Protein AF-A0AA90HWN6-F1 (afdb_monomer)

Sequence (75 aa):
NELLRTVKRLGRTIWKKWSGYHRRSLVETKMHCIKLLGDKLSARNFQSQVNEIHARMAVLNKFTDLGRPHTRVVT

Structure (mmCIF, N/CA/C/O backbone):
data_AF-A0AA90HWN6-F1
#
_entry.id   AF-A0AA90HWN6-F1
#
loop_
_atom_site.group_PDB
_atom_site.id
_atom_site.type_symbol
_atom_site.label_atom_id
_atom_site.label_alt_id
_atom_site.label_comp_id
_atom_site.label_asym_id
_atom_site.label_entity_id
_atom_site.label_seq_id
_atom_site.pdbx_PDB_ins_code
_atom_site.Cartn_x
_atom_site.Cartn_y
_atom_site.Cartn_z
_atom_site.occupancy
_atom_site.B_iso_or_equiv
_atom_site.auth_seq_id
_atom_site.auth_comp_id
_atom_site.auth_asym_id
_atom_site.auth_atom_id
_atom_site.pdbx_PDB_model_num
ATOM 1 N N . ASN A 1 1 ? 25.684 -14.565 0.442 1.00 75.31 1 ASN A N 1
ATOM 2 C CA . ASN A 1 1 ? 24.404 -14.187 -0.193 1.00 75.31 1 ASN A CA 1
ATOM 3 C C . ASN A 1 1 ? 24.086 -15.183 -1.309 1.00 75.31 1 ASN A C 1
ATOM 5 O O . ASN A 1 1 ? 24.683 -15.115 -2.379 1.00 75.31 1 ASN A O 1
ATOM 9 N N . GLU A 1 2 ? 23.228 -16.162 -1.026 1.00 81.25 2 GLU A N 1
ATOM 10 C CA . GLU A 1 2 ? 22.864 -17.257 -1.944 1.00 81.25 2 GLU A CA 1
ATOM 11 C C . GLU A 1 2 ? 22.186 -16.752 -3.226 1.00 81.25 2 GLU A C 1
ATOM 13 O O . GLU A 1 2 ? 22.447 -17.243 -4.320 1.00 81.25 2 GLU A O 1
ATOM 18 N N . LEU A 1 3 ? 21.418 -15.670 -3.108 1.00 81.88 3 LEU A N 1
ATOM 19 C CA . LEU A 1 3 ? 20.699 -15.027 -4.202 1.00 81.88 3 LEU A CA 1
ATOM 20 C C . LEU A 1 3 ? 21.664 -14.505 -5.284 1.00 81.88 3 LEU A C 1
ATOM 22 O O . LEU A 1 3 ? 21.478 -14.770 -6.470 1.00 81.88 3 LEU A O 1
ATOM 26 N N . LEU A 1 4 ? 22.763 -13.860 -4.873 1.00 86.00 4 LEU A N 1
ATOM 27 C CA . LEU A 1 4 ? 23.814 -13.394 -5.789 1.00 86.00 4 LEU A CA 1
ATOM 28 C C . LEU A 1 4 ? 24.564 -14.551 -6.465 1.00 86.00 4 LEU A C 1
ATOM 30 O O . LEU A 1 4 ? 24.941 -14.436 -7.631 1.00 86.00 4 LEU A O 1
ATOM 34 N N . ARG A 1 5 ? 24.758 -15.674 -5.760 1.00 87.75 5 ARG A N 1
ATOM 35 C CA . ARG A 1 5 ? 25.388 -16.881 -6.326 1.00 87.75 5 ARG A CA 1
ATOM 36 C C . ARG A 1 5 ? 24.497 -17.510 -7.400 1.00 87.75 5 ARG A C 1
ATOM 38 O O . ARG A 1 5 ? 24.976 -17.828 -8.485 1.00 87.75 5 ARG A O 1
ATOM 45 N N . THR A 1 6 ? 23.196 -17.606 -7.141 1.00 85.38 6 THR A N 1
ATOM 46 C CA . THR A 1 6 ? 22.213 -18.158 -8.083 1.00 85.38 6 THR A CA 1
ATOM 47 C C . THR A 1 6 ? 22.029 -17.268 -9.311 1.00 85.38 6 THR A C 1
ATOM 49 O O . THR A 1 6 ? 21.983 -17.780 -10.428 1.00 85.38 6 THR A O 1
ATOM 52 N N . VAL A 1 7 ? 22.004 -15.940 -9.139 1.00 89.62 7 VAL A N 1
ATOM 53 C CA . VAL A 1 7 ? 21.946 -14.986 -10.262 1.00 89.62 7 VAL A CA 1
ATOM 54 C C . VAL A 1 7 ? 23.209 -15.052 -11.124 1.00 89.62 7 VAL A C 1
ATOM 56 O O . VAL A 1 7 ? 23.083 -15.039 -12.346 1.00 89.62 7 VAL A O 1
ATOM 59 N N . LYS A 1 8 ? 24.406 -15.174 -10.526 1.00 91.50 8 LYS A N 1
ATOM 60 C CA . LYS A 1 8 ? 25.658 -15.363 -11.285 1.00 91.50 8 LYS A CA 1
ATOM 61 C C . LYS A 1 8 ? 25.664 -16.661 -12.100 1.00 91.50 8 LYS A C 1
ATOM 63 O O . LYS A 1 8 ? 26.189 -16.661 -13.203 1.00 91.50 8 LYS A O 1
ATOM 68 N N . ARG A 1 9 ? 25.088 -17.745 -11.569 1.00 88.31 9 ARG A N 1
ATOM 69 C CA . ARG A 1 9 ? 25.081 -19.068 -12.218 1.00 88.31 9 ARG A CA 1
ATOM 70 C C . ARG A 1 9 ? 24.010 -19.223 -13.301 1.00 88.31 9 ARG A C 1
ATOM 72 O O . ARG A 1 9 ? 24.279 -19.823 -14.329 1.00 88.31 9 ARG A O 1
ATOM 79 N N . LEU A 1 10 ? 22.792 -18.742 -13.051 1.00 88.44 10 LEU A N 1
ATOM 80 C CA . LEU A 1 10 ? 21.619 -18.990 -13.908 1.00 88.44 10 LEU A CA 1
ATOM 81 C C . LEU A 1 10 ? 21.200 -17.767 -14.735 1.00 88.44 10 LEU A C 1
ATOM 83 O O . LEU A 1 10 ? 20.334 -17.868 -15.598 1.00 88.44 10 LEU A O 1
ATOM 87 N N . GLY A 1 11 ? 21.766 -16.595 -14.456 1.00 92.75 11 GLY A N 1
ATOM 88 C CA . GLY A 1 11 ? 21.335 -15.337 -15.049 1.00 92.75 11 GLY A CA 1
ATOM 89 C C . GLY A 1 11 ? 20.098 -14.740 -14.368 1.00 92.75 11 GLY A C 1
ATOM 90 O O . GLY A 1 11 ? 19.231 -15.420 -13.809 1.00 92.75 11 GLY A O 1
ATOM 91 N N . ARG A 1 12 ? 20.004 -13.406 -14.420 1.00 91.12 12 ARG A N 1
ATOM 92 C CA . ARG A 1 12 ? 18.979 -12.621 -13.710 1.00 91.12 12 ARG A CA 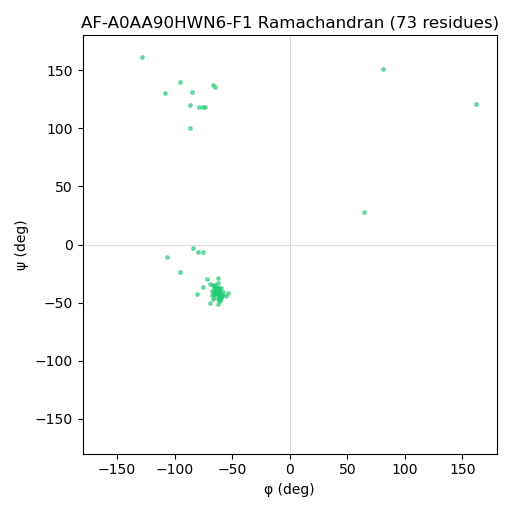1
ATOM 93 C C . ARG A 1 12 ? 17.555 -12.934 -14.172 1.00 91.12 12 ARG A C 1
ATOM 95 O O . ARG A 1 12 ? 16.654 -12.993 -13.340 1.00 91.12 12 ARG A O 1
ATOM 102 N N . THR A 1 13 ? 17.341 -13.112 -15.474 1.00 91.88 13 THR A N 1
ATOM 103 C CA . THR A 1 13 ? 16.005 -13.327 -16.054 1.00 91.88 13 THR A CA 1
ATOM 104 C C . THR A 1 13 ? 15.405 -14.659 -15.611 1.00 91.88 13 THR A C 1
ATOM 106 O O . THR A 1 13 ? 14.270 -14.690 -15.133 1.00 91.88 13 THR A O 1
ATOM 109 N N . ILE A 1 14 ? 16.189 -15.739 -15.684 1.00 92.62 14 ILE A N 1
ATOM 110 C CA . ILE A 1 14 ? 15.770 -17.079 -15.251 1.00 92.62 14 ILE A CA 1
ATOM 111 C C . ILE A 1 14 ? 15.476 -17.070 -13.752 1.00 92.62 14 ILE A C 1
ATOM 113 O O . ILE A 1 14 ? 14.404 -17.501 -13.323 1.00 92.62 14 ILE A O 1
ATOM 117 N N . TRP A 1 15 ? 16.378 -16.484 -12.962 1.00 92.81 15 TRP A N 1
ATOM 118 C CA . TRP A 1 15 ? 16.185 -16.356 -11.522 1.00 92.81 15 TRP A CA 1
ATOM 119 C C . TRP A 1 15 ? 14.914 -15.568 -11.161 1.00 92.81 15 TRP A C 1
ATOM 121 O O . TRP A 1 15 ? 14.157 -16.002 -10.291 1.00 92.81 15 TRP A O 1
ATOM 131 N N . LYS A 1 16 ? 14.626 -14.446 -11.840 1.00 91.75 16 LYS A N 1
ATOM 132 C CA . LYS A 1 16 ? 13.415 -13.640 -11.591 1.00 91.75 16 LYS A CA 1
ATOM 133 C C . LYS A 1 16 ? 12.130 -14.428 -11.843 1.00 91.75 16 LYS A C 1
ATOM 135 O O . LYS A 1 16 ? 11.186 -14.297 -11.064 1.00 91.75 16 LYS A O 1
ATOM 140 N N . LYS A 1 17 ? 12.094 -15.233 -12.910 1.00 91.94 17 LYS A N 1
ATOM 141 C CA . LYS A 1 17 ? 10.935 -16.074 -13.237 1.00 91.94 17 LYS A CA 1
ATOM 142 C C . LYS A 1 17 ? 10.769 -17.199 -12.213 1.00 91.94 17 LYS A C 1
ATOM 144 O O . LYS A 1 17 ? 9.692 -17.336 -11.646 1.00 91.94 17 LYS A O 1
ATOM 149 N N . TRP A 1 18 ? 11.841 -17.941 -11.927 1.00 91.69 18 TRP A N 1
ATOM 150 C CA . TRP A 1 18 ? 11.809 -19.092 -11.017 1.00 91.69 18 TRP A CA 1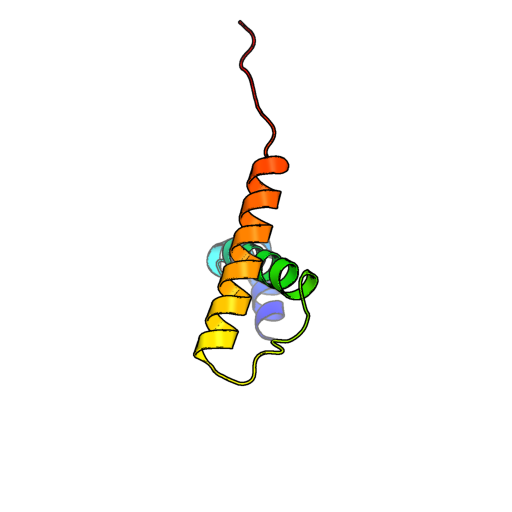
ATOM 151 C C . TRP A 1 18 ? 11.483 -18.710 -9.568 1.00 91.69 18 TRP A C 1
ATOM 153 O O . TRP A 1 18 ? 10.685 -19.368 -8.911 1.00 91.69 18 TRP A O 1
ATOM 163 N N . SER A 1 19 ? 12.039 -17.603 -9.074 1.00 89.44 19 SER A N 1
ATOM 164 C CA . SER A 1 19 ? 11.801 -17.135 -7.701 1.00 89.44 19 SER A CA 1
ATOM 165 C C . SER A 1 19 ? 10.426 -16.487 -7.481 1.00 89.44 19 SER A C 1
ATOM 167 O O . SER A 1 19 ? 10.092 -16.135 -6.348 1.00 89.44 19 SER A O 1
ATOM 169 N N . GLY A 1 20 ? 9.637 -16.275 -8.542 1.00 92.69 20 GLY A N 1
ATOM 170 C CA . GLY A 1 20 ? 8.389 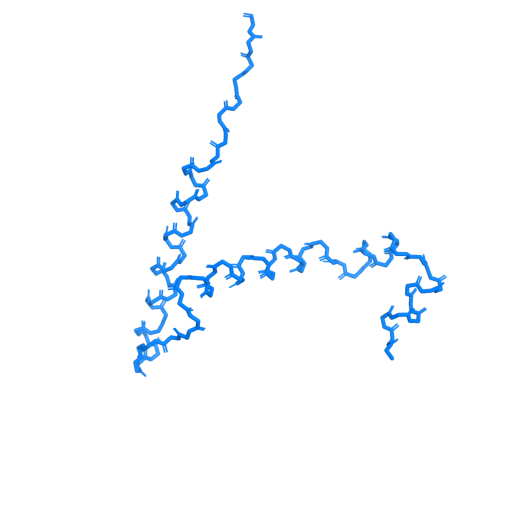-15.511 -8.465 1.00 92.69 20 GLY A CA 1
ATOM 171 C C . GLY A 1 20 ? 8.610 -14.039 -8.099 1.00 92.69 20 GLY A C 1
ATOM 172 O O . GLY A 1 20 ? 7.733 -13.410 -7.502 1.00 92.69 20 GLY A O 1
ATOM 173 N N . TYR A 1 21 ? 9.780 -13.485 -8.440 1.00 92.38 21 TYR A N 1
ATOM 174 C CA . TYR A 1 21 ? 10.219 -12.149 -8.030 1.00 92.38 21 TYR A CA 1
ATOM 175 C C . TYR A 1 21 ? 9.201 -11.059 -8.367 1.00 92.38 21 TYR A C 1
ATOM 177 O O . TYR A 1 21 ? 8.942 -10.189 -7.544 1.00 92.38 21 TYR A O 1
ATOM 185 N N . HIS A 1 22 ? 8.588 -11.119 -9.553 1.00 93.38 22 HIS A N 1
ATOM 186 C CA . HIS A 1 22 ? 7.631 -10.097 -9.974 1.00 93.38 22 HIS A CA 1
ATOM 187 C C . HIS A 1 22 ? 6.420 -10.022 -9.034 1.00 93.38 22 HIS A C 1
ATOM 189 O O . HIS A 1 22 ? 6.062 -8.940 -8.580 1.00 93.38 22 HIS A O 1
ATOM 195 N N . ARG A 1 23 ? 5.845 -11.171 -8.656 1.00 94.56 23 ARG A N 1
ATOM 196 C CA . ARG A 1 23 ? 4.710 -11.212 -7.725 1.00 94.56 23 ARG A CA 1
ATOM 197 C C . ARG A 1 23 ? 5.094 -10.684 -6.343 1.00 94.56 23 ARG A C 1
ATOM 199 O O . ARG A 1 23 ? 4.323 -9.933 -5.757 1.00 94.56 23 ARG A O 1
ATOM 206 N N . ARG A 1 24 ? 6.282 -11.044 -5.840 1.00 95.44 24 ARG A 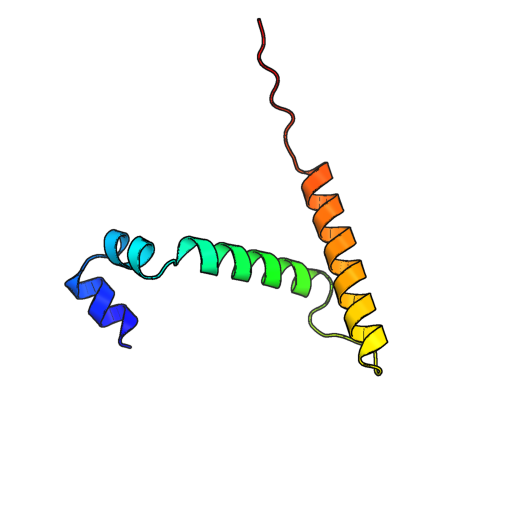N 1
ATOM 207 C CA . ARG A 1 24 ? 6.795 -10.523 -4.560 1.00 95.44 24 ARG A CA 1
ATOM 208 C C . ARG A 1 24 ? 6.967 -9.008 -4.611 1.00 95.44 24 ARG A C 1
ATOM 210 O O . ARG A 1 24 ? 6.422 -8.320 -3.760 1.00 95.44 24 ARG A O 1
ATOM 217 N N . SER A 1 25 ? 7.601 -8.508 -5.669 1.00 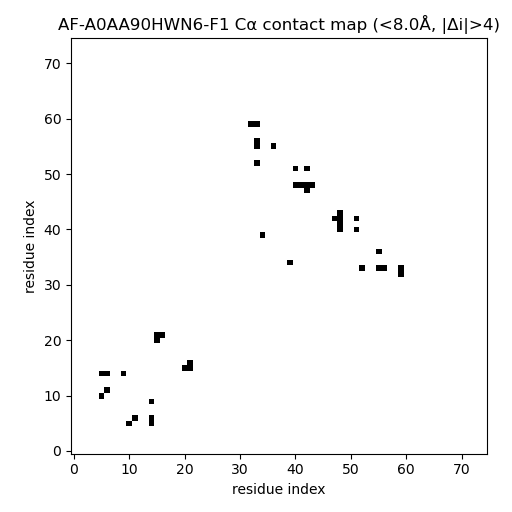95.31 25 SER A N 1
ATOM 218 C CA . SER A 1 25 ? 7.812 -7.077 -5.881 1.00 95.31 25 SER A CA 1
ATOM 219 C C . SER A 1 25 ? 6.495 -6.296 -5.913 1.00 95.31 25 SER A C 1
ATOM 221 O O . SER A 1 25 ? 6.415 -5.243 -5.293 1.00 95.31 25 SER A O 1
ATOM 223 N N . LEU A 1 26 ? 5.442 -6.819 -6.555 1.00 95.88 26 LEU A N 1
ATOM 224 C CA . LEU A 1 26 ? 4.118 -6.179 -6.552 1.00 95.88 26 LEU A CA 1
ATOM 225 C C . LEU A 1 26 ? 3.512 -6.085 -5.143 1.00 95.88 26 LEU A C 1
ATOM 227 O O . LEU A 1 26 ? 2.936 -5.056 -4.786 1.00 95.88 26 LEU A O 1
ATOM 231 N N . VAL A 1 27 ? 3.645 -7.142 -4.336 1.00 96.06 27 VAL A N 1
ATOM 232 C CA . VAL A 1 27 ? 3.174 -7.147 -2.943 1.00 96.06 27 VAL A CA 1
ATOM 233 C C . VAL A 1 27 ? 3.978 -6.159 -2.102 1.00 96.06 27 VAL A C 1
ATOM 235 O O . VAL A 1 27 ? 3.383 -5.372 -1.373 1.00 96.06 27 VAL A O 1
ATOM 238 N N . GLU A 1 28 ? 5.304 -6.140 -2.235 1.00 96.69 28 GLU A N 1
ATOM 239 C CA . GLU A 1 28 ? 6.175 -5.191 -1.532 1.00 96.69 28 GLU A CA 1
ATOM 240 C C . GLU A 1 28 ? 5.816 -3.740 -1.871 1.00 96.69 28 GLU A C 1
ATOM 242 O O . GLU A 1 28 ? 5.681 -2.915 -0.967 1.00 96.69 28 GLU A O 1
ATOM 247 N N . THR A 1 29 ? 5.561 -3.439 -3.148 1.00 96.25 29 THR A N 1
ATOM 248 C CA . THR A 1 29 ? 5.085 -2.118 -3.576 1.00 96.25 29 THR A CA 1
ATOM 249 C C . THR A 1 29 ? 3.728 -1.776 -2.959 1.00 96.25 29 THR A C 1
ATOM 251 O O . THR A 1 29 ? 3.566 -0.683 -2.419 1.00 96.25 29 THR A O 1
ATOM 254 N N . LYS A 1 30 ? 2.756 -2.700 -2.961 1.00 94.62 30 LYS A N 1
ATOM 255 C CA . LYS A 1 30 ? 1.452 -2.483 -2.306 1.00 94.62 30 LYS A CA 1
ATOM 256 C C . LYS A 1 30 ? 1.597 -2.248 -0.798 1.00 94.62 30 LYS A C 1
ATOM 258 O O . LYS A 1 30 ? 0.956 -1.344 -0.267 1.00 94.62 30 LYS A O 1
ATOM 263 N N . MET A 1 31 ? 2.459 -3.003 -0.118 1.00 96.31 31 MET A N 1
ATOM 264 C CA . MET A 1 31 ? 2.739 -2.815 1.310 1.00 96.31 31 MET A CA 1
ATOM 265 C C . MET A 1 31 ? 3.416 -1.471 1.586 1.00 96.31 31 MET A C 1
ATOM 267 O O . MET A 1 31 ? 3.077 -0.810 2.566 1.00 96.31 31 MET A O 1
ATOM 271 N N . HIS A 1 32 ? 4.322 -1.026 0.711 1.00 96.62 32 HIS A N 1
ATOM 272 C CA . HIS A 1 32 ? 4.905 0.312 0.787 1.00 96.62 32 HIS A CA 1
ATOM 273 C C . HIS A 1 32 ? 3.823 1.398 0.692 1.00 96.62 32 HIS A C 1
ATOM 275 O O . HIS A 1 32 ? 3.787 2.291 1.532 1.00 96.62 32 HIS A O 1
ATOM 281 N N . CYS A 1 33 ? 2.875 1.283 -0.243 1.00 96.25 33 CYS A N 1
ATOM 282 C CA . CYS A 1 33 ? 1.745 2.214 -0.333 1.00 96.25 33 CYS A CA 1
ATOM 283 C C . CYS A 1 33 ? 0.880 2.240 0.941 1.00 96.25 33 CYS A C 1
ATOM 285 O O . CYS A 1 33 ? 0.437 3.310 1.347 1.00 96.25 33 CYS A O 1
ATOM 287 N N . ILE A 1 34 ? 0.668 1.097 1.604 1.00 96.25 34 ILE A N 1
ATOM 288 C CA . ILE A 1 34 ? -0.050 1.046 2.893 1.00 96.25 34 ILE A CA 1
ATOM 289 C C . ILE A 1 34 ? 0.715 1.807 3.988 1.00 96.25 34 ILE A C 1
ATOM 291 O O . ILE A 1 34 ? 0.087 2.483 4.805 1.00 96.25 34 ILE A O 1
AT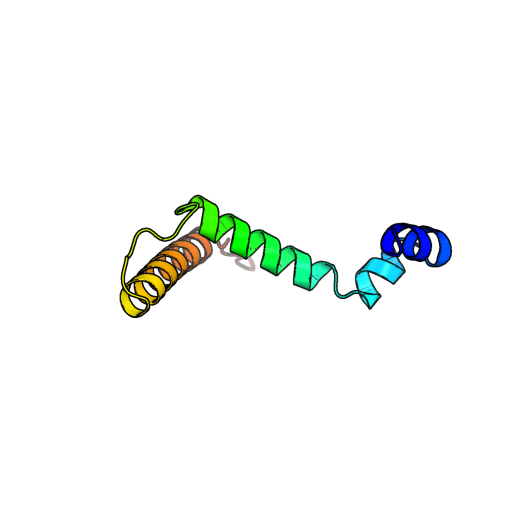OM 295 N N . LYS A 1 35 ? 2.053 1.730 3.996 1.00 95.94 35 LYS A N 1
ATOM 296 C CA . LYS A 1 35 ? 2.909 2.467 4.943 1.00 95.94 35 LYS A CA 1
ATOM 297 C C . LYS A 1 35 ? 2.965 3.967 4.664 1.00 95.94 35 LYS A C 1
ATOM 299 O O . LYS A 1 35 ? 3.080 4.743 5.603 1.00 95.94 35 LYS A O 1
ATOM 304 N N . LEU A 1 36 ? 2.820 4.395 3.408 1.00 96.50 36 LEU A N 1
ATOM 305 C CA . LEU A 1 36 ? 2.719 5.823 3.077 1.00 96.50 36 LEU A CA 1
ATOM 306 C C . LEU A 1 36 ? 1.481 6.484 3.701 1.00 96.50 36 LEU A C 1
ATOM 308 O O . LEU A 1 36 ? 1.518 7.668 4.013 1.00 96.50 36 LEU A O 1
ATOM 312 N N . LEU A 1 37 ? 0.407 5.721 3.926 1.00 95.50 37 LEU A N 1
ATOM 313 C CA . LEU A 1 37 ? -0.787 6.194 4.640 1.00 95.50 37 LEU A CA 1
ATOM 314 C C . LEU A 1 37 ? -0.621 6.186 6.172 1.00 95.50 37 LEU A C 1
ATOM 316 O O . LEU A 1 37 ? -1.504 6.646 6.890 1.00 95.50 37 LEU A O 1
ATOM 320 N N . GLY A 1 38 ? 0.490 5.649 6.675 1.00 94.44 38 GLY A N 1
ATOM 321 C CA . GLY A 1 38 ? 0.860 5.622 8.085 1.00 94.44 38 GLY A CA 1
ATOM 322 C C . GLY A 1 38 ? 1.927 4.557 8.336 1.00 94.44 38 GLY A C 1
ATOM 323 O O . GLY A 1 38 ? 1.704 3.376 8.080 1.00 94.44 38 GLY A O 1
ATOM 324 N N . ASP A 1 39 ? 3.092 4.933 8.855 1.00 92.81 39 ASP A N 1
ATOM 325 C CA . ASP A 1 39 ? 4.199 3.977 9.022 1.00 92.81 39 ASP A CA 1
ATOM 326 C C . ASP A 1 39 ? 3.866 2.856 10.028 1.00 92.81 39 ASP A C 1
ATOM 328 O O . ASP A 1 39 ? 4.231 1.694 9.839 1.00 92.81 39 ASP A O 1
ATOM 332 N N . LYS A 1 40 ? 3.097 3.196 11.070 1.00 94.56 40 LYS A N 1
ATOM 333 C CA . LYS A 1 40 ? 2.699 2.294 12.161 1.00 94.56 40 LYS A CA 1
ATOM 334 C C . LYS A 1 40 ? 1.190 2.312 12.366 1.00 94.56 40 LYS A C 1
ATOM 336 O O . LYS A 1 40 ? 0.516 3.237 11.917 1.00 94.56 40 LYS A O 1
ATOM 341 N N . LEU A 1 41 ? 0.676 1.285 13.038 1.00 95.31 41 LEU A N 1
ATOM 342 C CA . LEU A 1 41 ? -0.707 1.250 13.512 1.00 95.31 41 LEU A CA 1
ATOM 343 C C . LEU A 1 41 ? -0.778 1.965 14.857 1.00 95.31 41 LEU A C 1
ATOM 345 O O . LEU A 1 41 ? 0.049 1.716 15.736 1.00 95.31 41 LEU A O 1
ATOM 349 N N . SER A 1 42 ? -1.741 2.867 14.996 1.00 92.94 42 SER A N 1
ATOM 350 C CA . SER A 1 42 ? -1.899 3.687 16.206 1.00 92.94 42 SER A CA 1
ATOM 351 C C . SER A 1 42 ? -2.913 3.094 17.183 1.00 92.94 42 SER A C 1
ATOM 353 O O . SER A 1 42 ? -2.850 3.347 18.388 1.00 92.94 42 SER A O 1
ATOM 355 N N . ALA A 1 43 ? -3.836 2.275 16.677 1.00 95.00 43 ALA A N 1
ATOM 356 C CA . ALA A 1 43 ? -4.864 1.656 17.489 1.00 95.00 43 ALA A CA 1
ATOM 357 C C . ALA A 1 43 ? -4.281 0.668 18.519 1.00 95.00 43 ALA A C 1
ATOM 359 O O . ALA A 1 43 ? -3.436 -0.171 18.200 1.00 95.00 43 ALA A O 1
ATOM 360 N N . ARG A 1 44 ? -4.779 0.741 19.763 1.00 94.38 44 ARG A N 1
ATOM 361 C CA . ARG A 1 44 ? -4.356 -0.141 20.869 1.00 94.38 44 ARG A CA 1
ATOM 362 C C . ARG A 1 44 ? -4.924 -1.556 20.772 1.00 94.38 44 ARG A C 1
ATOM 364 O O . ARG A 1 44 ? -4.245 -2.512 21.127 1.00 94.38 44 ARG A O 1
ATOM 371 N N . ASN A 1 45 ? -6.161 -1.686 20.301 1.00 96.88 45 ASN A N 1
ATOM 372 C CA . ASN A 1 45 ? -6.876 -2.960 20.275 1.00 96.88 45 ASN A CA 1
ATOM 373 C C . ASN A 1 45 ? -6.714 -3.619 18.904 1.00 96.88 45 ASN A C 1
ATOM 375 O O . ASN A 1 45 ? -6.832 -2.940 17.883 1.00 96.88 45 ASN A O 1
ATOM 379 N N . PHE A 1 46 ? -6.533 -4.942 18.865 1.00 96.81 46 PHE A N 1
ATOM 380 C CA . PHE A 1 46 ? -6.332 -5.682 17.613 1.00 96.81 46 PHE A CA 1
ATOM 381 C C . PHE A 1 46 ? -7.457 -5.450 16.594 1.00 96.81 46 PHE A C 1
ATOM 383 O O . PHE A 1 46 ? -7.195 -5.162 15.431 1.00 96.81 46 PHE A O 1
ATOM 390 N N . GLN A 1 47 ? -8.720 -5.475 17.029 1.00 98.00 47 GLN A N 1
ATOM 391 C CA . GLN A 1 47 ? -9.845 -5.222 16.124 1.00 98.00 47 GLN A CA 1
ATOM 392 C C . GLN A 1 47 ? -9.795 -3.815 15.510 1.00 98.00 47 GLN A C 1
ATOM 394 O O . GLN A 1 47 ? -10.084 -3.623 14.330 1.00 98.00 47 GLN A O 1
ATOM 399 N N . SER A 1 48 ? -9.384 -2.822 16.297 1.00 97.19 48 SER A N 1
ATOM 400 C CA . SER A 1 48 ? -9.214 -1.450 15.825 1.00 97.19 48 SER A CA 1
ATOM 401 C C . SER A 1 48 ? -8.025 -1.324 14.864 1.00 97.19 48 SER A C 1
ATOM 403 O O . SER A 1 48 ? -8.120 -0.578 13.895 1.00 97.19 48 SER A O 1
ATOM 405 N N . GLN A 1 49 ? -6.952 -2.096 15.063 1.00 97.56 49 GLN A N 1
ATOM 406 C CA . GLN A 1 49 ? -5.832 -2.197 14.117 1.00 97.56 49 GLN A CA 1
ATOM 407 C C . GLN A 1 49 ? -6.265 -2.806 12.777 1.00 97.56 49 GLN A C 1
ATOM 409 O O . GLN A 1 49 ? -5.903 -2.290 11.721 1.00 97.56 49 GLN A O 1
ATOM 414 N N . VAL A 1 50 ? -7.084 -3.862 12.800 1.00 97.75 50 VAL A N 1
ATOM 415 C CA . VAL A 1 50 ? -7.666 -4.453 11.583 1.00 97.75 50 VAL A CA 1
ATOM 416 C C . VAL A 1 50 ? -8.509 -3.419 10.834 1.00 97.75 50 VAL A C 1
ATOM 418 O O . VAL A 1 50 ? -8.341 -3.247 9.626 1.00 97.75 50 VAL A O 1
ATOM 421 N N . ASN A 1 51 ? -9.353 -2.673 11.550 1.00 97.62 51 ASN A N 1
ATOM 422 C CA . ASN A 1 51 ? -10.169 -1.612 10.957 1.00 97.62 51 ASN A CA 1
ATOM 423 C C . ASN A 1 51 ? -9.307 -0.487 10.356 1.00 97.62 51 ASN A C 1
ATOM 425 O O . ASN A 1 51 ? -9.618 0.010 9.275 1.00 97.62 51 ASN A O 1
ATOM 429 N N . GLU A 1 52 ? -8.201 -0.120 11.010 1.00 97.56 52 GLU A N 1
ATOM 430 C CA . GLU A 1 52 ? -7.237 0.859 10.496 1.00 97.56 52 GLU A CA 1
ATOM 431 C C . GLU A 1 52 ? -6.622 0.393 9.164 1.00 97.56 52 GLU A C 1
ATOM 433 O O . GLU A 1 52 ? -6.576 1.154 8.195 1.00 97.56 52 GLU A O 1
ATOM 438 N N . ILE A 1 53 ? -6.222 -0.880 9.064 1.00 96.94 53 ILE A N 1
ATOM 439 C CA . ILE A 1 53 ? -5.707 -1.459 7.813 1.00 96.94 53 ILE A CA 1
ATOM 440 C C . ILE A 1 53 ? -6.801 -1.508 6.736 1.00 96.94 53 ILE A C 1
ATOM 442 O O . ILE A 1 53 ? -6.537 -1.153 5.585 1.00 96.94 53 ILE A O 1
ATOM 446 N N . HIS A 1 54 ? -8.030 -1.903 7.083 1.00 97.38 54 HIS A N 1
ATOM 447 C CA . HIS A 1 54 ? -9.164 -1.908 6.152 1.00 97.38 54 HIS A CA 1
ATOM 448 C C . HIS A 1 54 ? -9.442 -0.513 5.581 1.00 97.38 54 HIS A C 1
ATOM 450 O O . HIS A 1 54 ? -9.609 -0.375 4.369 1.00 97.38 54 HIS A O 1
ATOM 456 N N . ALA A 1 55 ? -9.413 0.524 6.421 1.00 97.25 55 ALA A N 1
ATOM 457 C CA . ALA A 1 55 ? -9.575 1.904 5.979 1.00 97.25 55 ALA A CA 1
ATOM 458 C C . ALA A 1 55 ? -8.466 2.317 4.994 1.00 97.25 55 ALA A C 1
ATOM 460 O O . ALA A 1 55 ? -8.754 2.847 3.920 1.00 97.25 55 ALA A O 1
ATOM 461 N N . ARG A 1 56 ? -7.199 1.998 5.293 1.00 97.50 56 ARG A N 1
ATOM 462 C CA . ARG A 1 56 ? -6.073 2.263 4.378 1.00 97.50 56 ARG A CA 1
ATOM 463 C C . ARG A 1 56 ? -6.228 1.532 3.045 1.00 97.50 56 ARG A C 1
ATOM 465 O O . ARG A 1 56 ? -5.970 2.112 1.992 1.00 97.50 56 ARG A O 1
ATOM 472 N N . MET A 1 57 ? -6.686 0.279 3.063 1.00 97.25 57 MET A N 1
ATOM 473 C CA . MET A 1 57 ? -6.972 -0.467 1.835 1.00 97.25 57 MET A CA 1
ATOM 474 C C . MET A 1 57 ? -8.105 0.166 1.024 1.00 97.25 57 MET A C 1
ATOM 476 O O . MET A 1 57 ? -7.984 0.258 -0.197 1.00 97.25 57 MET A O 1
ATOM 480 N N . ALA A 1 58 ? -9.169 0.647 1.674 1.00 97.94 58 ALA A N 1
ATOM 481 C CA . ALA A 1 58 ? -10.257 1.349 0.999 1.00 97.94 58 ALA A CA 1
ATOM 482 C C . ALA A 1 58 ? -9.756 2.618 0.284 1.00 97.94 58 ALA A C 1
ATOM 484 O O . ALA A 1 58 ? -10.074 2.827 -0.888 1.00 97.94 58 ALA A O 1
ATOM 485 N N . VAL A 1 59 ? -8.895 3.406 0.940 1.00 97.38 59 VAL A N 1
ATOM 486 C CA . VAL A 1 59 ? -8.248 4.585 0.336 1.00 97.38 59 VAL A CA 1
ATOM 487 C C . VAL A 1 59 ? -7.398 4.196 -0.877 1.00 97.38 59 VAL A C 1
ATOM 489 O O . VAL A 1 59 ? -7.554 4.775 -1.951 1.00 97.38 59 VAL A O 1
ATOM 492 N N . LEU A 1 60 ? -6.539 3.178 -0.757 1.00 96.56 60 LEU A N 1
ATOM 493 C CA . LEU A 1 60 ? -5.701 2.724 -1.875 1.00 96.56 60 LEU A CA 1
ATOM 494 C C . LEU A 1 60 ? -6.518 2.190 -3.055 1.00 96.56 60 LEU A C 1
ATOM 496 O O . LEU A 1 60 ? -6.157 2.414 -4.213 1.00 96.56 60 LEU A O 1
ATOM 500 N N . ASN A 1 61 ? -7.615 1.488 -2.779 1.00 96.06 61 ASN A N 1
ATOM 501 C CA . ASN A 1 61 ? -8.530 1.032 -3.818 1.00 96.06 61 ASN A CA 1
ATOM 502 C C . ASN A 1 61 ? -9.171 2.226 -4.531 1.00 96.06 61 ASN A C 1
ATOM 504 O O . ASN A 1 61 ? -9.245 2.216 -5.758 1.00 96.06 61 ASN A O 1
ATOM 508 N N . LYS A 1 62 ? -9.530 3.289 -3.798 1.00 97.19 62 LYS A N 1
ATOM 509 C CA . LYS A 1 62 ? -10.053 4.514 -4.408 1.00 97.19 62 LYS A CA 1
ATOM 510 C C . LYS A 1 62 ? -9.016 5.230 -5.273 1.00 97.19 62 LYS A C 1
ATOM 512 O O . LYS A 1 62 ? -9.346 5.646 -6.376 1.00 97.19 62 LYS A O 1
ATOM 517 N N . PHE A 1 63 ? -7.759 5.321 -4.842 1.00 95.62 63 PHE A N 1
ATOM 518 C CA . PHE A 1 63 ? -6.690 5.850 -5.700 1.00 95.62 63 PHE A CA 1
ATOM 519 C C . PHE A 1 63 ? -6.467 5.001 -6.953 1.00 95.62 63 PHE A C 1
ATOM 521 O O . PHE A 1 63 ? -6.236 5.548 -8.027 1.00 95.62 63 PHE A O 1
ATOM 528 N N . THR A 1 64 ? -6.571 3.675 -6.837 1.00 93.94 64 THR A N 1
ATOM 529 C CA . THR A 1 64 ? -6.439 2.766 -7.987 1.00 93.94 64 THR A CA 1
ATOM 530 C C . THR A 1 64 ? -7.569 2.967 -8.998 1.00 93.94 64 THR A C 1
ATOM 532 O O . THR A 1 64 ? -7.325 2.931 -10.200 1.00 93.94 64 THR A O 1
ATOM 535 N N . ASP A 1 65 ? -8.794 3.170 -8.513 1.00 95.50 65 ASP A N 1
ATOM 536 C CA . ASP A 1 65 ? -9.971 3.489 -9.325 1.00 95.50 65 ASP A CA 1
ATOM 537 C C . ASP A 1 65 ? -9.790 4.820 -10.069 1.00 95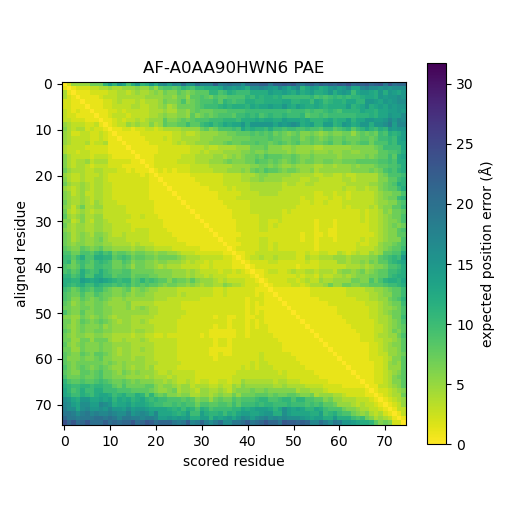.50 65 ASP A C 1
ATOM 539 O O . ASP A 1 65 ? -9.882 4.866 -11.292 1.00 95.50 65 ASP A O 1
ATOM 543 N N . LEU A 1 66 ? -9.412 5.876 -9.343 1.00 95.94 66 LEU A N 1
ATOM 544 C CA . LEU A 1 66 ? -9.206 7.215 -9.904 1.00 95.94 66 LEU A CA 1
ATOM 545 C C . LEU A 1 66 ? -8.025 7.291 -10.883 1.00 95.94 66 LE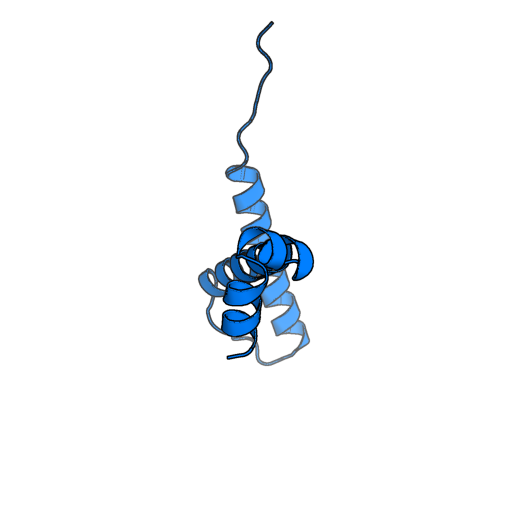U A C 1
ATOM 547 O O . LEU A 1 66 ? -8.077 8.035 -11.857 1.00 95.94 66 LEU A O 1
ATOM 551 N N . GLY A 1 67 ? -6.955 6.537 -10.628 1.00 93.75 67 GLY A N 1
ATOM 552 C CA . GLY A 1 67 ? -5.758 6.512 -11.470 1.00 93.75 67 GLY A CA 1
ATOM 553 C C . GLY A 1 67 ? -5.853 5.576 -12.675 1.00 93.75 67 GLY A C 1
ATOM 554 O O . GLY A 1 67 ? -4.902 5.498 -13.452 1.00 93.75 67 GLY A O 1
ATOM 555 N N . ARG A 1 68 ? -6.954 4.827 -12.836 1.00 94.38 68 ARG A N 1
ATOM 556 C CA . ARG A 1 68 ? -7.111 3.885 -13.947 1.00 94.38 68 ARG A CA 1
ATOM 557 C C . ARG A 1 68 ? -7.404 4.650 -15.248 1.00 94.38 68 ARG A C 1
ATOM 559 O O . ARG A 1 68 ? -8.462 5.272 -15.352 1.00 94.38 68 ARG A O 1
ATOM 566 N N . PRO A 1 69 ? -6.542 4.560 -16.278 1.00 92.31 69 PRO A N 1
ATOM 567 C CA . PRO A 1 69 ? -6.838 5.166 -17.570 1.00 92.31 69 PRO A CA 1
ATOM 568 C C . PRO A 1 69 ? -8.028 4.462 -18.234 1.00 92.31 69 PRO A C 1
ATOM 570 O O . PRO A 1 69 ? -8.113 3.233 -18.243 1.00 92.31 69 PRO A O 1
ATOM 573 N N . HIS A 1 70 ? -8.935 5.244 -18.821 1.00 87.94 70 HIS A N 1
ATOM 574 C CA . HIS A 1 70 ? -10.000 4.721 -19.674 1.00 87.94 70 HIS A CA 1
ATOM 575 C C . HIS A 1 70 ? -9.493 4.600 -21.109 1.00 87.94 70 HIS A C 1
ATOM 577 O O . HIS A 1 70 ? -9.438 5.579 -21.852 1.00 87.94 70 HIS A O 1
ATOM 583 N N . THR A 1 71 ? -9.123 3.388 -21.513 1.00 90.56 71 THR A N 1
ATOM 584 C CA . THR A 1 71 ? -8.815 3.097 -22.915 1.00 90.56 71 THR A CA 1
ATOM 585 C C . THR A 1 71 ? -10.124 2.933 -23.682 1.00 90.56 71 THR A C 1
ATOM 587 O O . THR A 1 71 ? -10.912 2.039 -23.377 1.00 90.56 71 THR A O 1
ATOM 590 N N . ARG A 1 72 ? -10.367 3.787 -24.680 1.00 89.06 72 ARG A N 1
ATOM 591 C CA . ARG A 1 72 ? -11.467 3.613 -25.638 1.00 89.06 72 ARG A CA 1
ATOM 592 C C . ARG A 1 72 ? -10.883 3.210 -26.983 1.00 89.06 72 ARG A C 1
ATOM 594 O O . ARG A 1 72 ? -9.946 3.845 -27.459 1.00 89.06 72 ARG A O 1
ATOM 601 N N . VAL A 1 73 ? -11.434 2.156 -27.575 1.00 87.00 73 VAL A N 1
ATOM 602 C CA . VAL A 1 73 ? -11.161 1.815 -28.972 1.00 87.00 73 VAL A CA 1
ATOM 603 C C . VAL A 1 73 ? -11.910 2.838 -29.821 1.00 87.00 73 VAL A C 1
ATOM 605 O O . VAL A 1 73 ? -13.127 2.962 -29.694 1.00 87.00 73 VAL A O 1
ATOM 608 N N . VAL A 1 74 ? -11.182 3.618 -30.616 1.00 84.75 74 VAL A N 1
ATOM 609 C CA . VAL A 1 74 ? -11.774 4.551 -31.582 1.00 84.75 74 VAL A CA 1
ATOM 610 C C . VAL A 1 74 ? -12.014 3.759 -32.864 1.00 84.75 74 VAL A C 1
ATOM 612 O O . VAL A 1 74 ? -11.074 3.162 -33.385 1.00 84.75 74 VAL A O 1
ATOM 615 N N . THR A 1 75 ? -13.274 3.679 -33.292 1.00 78.94 75 THR A N 1
ATOM 616 C CA . THR A 1 75 ? -13.696 3.093 -34.577 1.00 78.94 75 THR A CA 1
ATOM 617 C C . THR A 1 75 ? -13.953 4.214 -35.565 1.00 78.94 75 THR A C 1
ATOM 619 O O . THR A 1 75 ? -14.496 5.247 -35.110 1.00 78.94 75 THR A O 1
#

Radius of gyration: 18.7 Å; Cα contacts (8 Å, |Δi|>4): 22; chains: 1; bounding box: 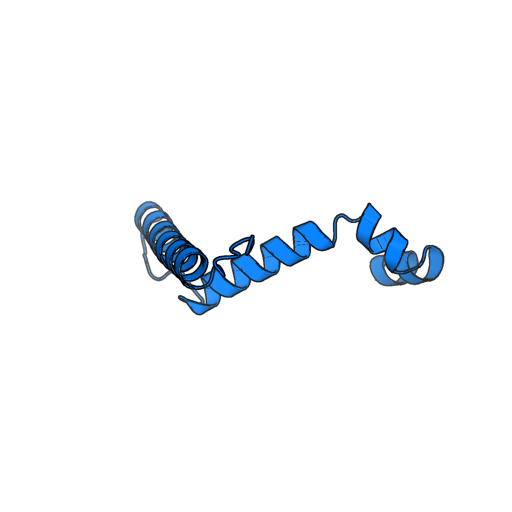39×26×55 Å

Secondary structure (DSSP, 8-state):
-HHHHHHHHH-HHHHHHHTTHHHHHHHHHHHHHHHHT-SS---SSHHHHHHHHHHHHHHHHHHHHHT--------

Mean predicted aligned error: 5.38 Å

Organism: Acinetobacter baumannii (NCBI:txid470)

Foldseek 3Di:
DVLVVCCVVPNDVVSCVVVVVVVVVVVVVVVVQLCVVPVDQPDPDPVVSVVSSVVSVVVVVVVVVVPDDDDDDDD

InterPro domains:
  IPR053172 Tn903 transposase-like [PTHR34631] (4-70)

pLDDT: mean 93.17, std 4.67, range [75.31, 98.0]

Solvent-accessible surface area (backbone atoms only — not comparable to full-atom values): 4561 Å² total; per-residue (Å²): 115,68,67,62,53,49,31,72,74,62,34,61,69,54,45,38,62,74,69,44,43,65,64,51,50,53,49,52,52,53,52,50,57,52,34,75,80,40,84,66,81,84,53,88,47,69,70,52,36,52,50,52,52,52,52,49,48,53,52,52,52,50,52,53,60,75,70,53,80,84,86,75,88,86,131